Protein AF-A0A6B0UU36-F1 (afdb_monomer_lite)

Structure (mmCIF, N/CA/C/O backbone):
data_AF-A0A6B0UU36-F1
#
_entry.id   AF-A0A6B0UU36-F1
#
loop_
_atom_site.group_PDB
_atom_site.id
_atom_site.type_symbol
_atom_site.label_atom_id
_atom_site.label_alt_id
_atom_site.label_comp_id
_atom_site.label_asym_id
_atom_site.label_entity_id
_atom_site.label_seq_id
_atom_site.pdbx_PDB_ins_code
_atom_site.Cartn_x
_atom_site.Cartn_y
_atom_site.Cartn_z
_atom_site.occupancy
_atom_site.B_iso_or_equiv
_atom_site.auth_seq_id
_atom_site.auth_comp_id
_atom_site.auth_asym_id
_atom_site.auth_atom_id
_atom_site.pdbx_PDB_model_num
ATOM 1 N N . MET A 1 1 ? 16.077 -32.243 -37.697 1.00 62.66 1 MET A N 1
ATOM 2 C CA . MET A 1 1 ? 16.080 -32.052 -36.224 1.00 62.66 1 MET A CA 1
ATOM 3 C C . MET A 1 1 ? 17.159 -31.088 -35.714 1.00 62.66 1 MET A C 1
ATOM 5 O O . MET A 1 1 ? 16.887 -30.383 -34.754 1.00 62.66 1 MET A O 1
ATOM 9 N N . ILE A 1 2 ? 18.334 -30.974 -36.350 1.00 71.88 2 ILE A N 1
ATOM 10 C CA . ILE A 1 2 ? 19.442 -30.120 -35.861 1.00 71.88 2 ILE A CA 1
ATOM 11 C C . ILE A 1 2 ? 19.143 -28.608 -35.973 1.00 71.88 2 ILE A C 1
ATOM 13 O O . ILE A 1 2 ? 19.416 -27.858 -35.040 1.00 71.88 2 ILE A O 1
ATOM 17 N N . LEU A 1 3 ? 18.498 -28.163 -37.060 1.00 70.12 3 LEU A N 1
ATOM 18 C CA . LEU A 1 3 ? 18.118 -26.751 -37.257 1.00 70.12 3 LEU A CA 1
ATOM 19 C C . LEU A 1 3 ? 17.121 -26.238 -36.200 1.00 70.12 3 LEU A C 1
ATOM 21 O O . LEU A 1 3 ? 17.255 -25.116 -35.720 1.00 70.12 3 LEU A O 1
ATOM 25 N N . GLY A 1 4 ? 16.162 -27.075 -35.789 1.00 72.62 4 GLY A N 1
ATOM 26 C CA . GLY A 1 4 ? 15.197 -26.731 -34.739 1.00 72.62 4 GLY A CA 1
ATOM 27 C C . GLY A 1 4 ? 15.846 -26.621 -33.356 1.00 72.62 4 GLY A C 1
ATOM 28 O O . GLY A 1 4 ? 15.591 -25.661 -32.635 1.00 72.62 4 GLY A O 1
ATOM 29 N N . GLY A 1 5 ? 16.746 -27.550 -33.012 1.00 78.81 5 GLY A N 1
ATOM 30 C CA . GLY A 1 5 ? 17.481 -27.516 -31.741 1.00 78.81 5 GLY A CA 1
ATOM 31 C C . GLY A 1 5 ? 18.426 -26.315 -31.623 1.00 78.81 5 GLY A C 1
ATOM 32 O O . GLY A 1 5 ? 18.471 -25.666 -30.581 1.00 78.81 5 GLY A O 1
ATOM 33 N N . ALA A 1 6 ? 19.121 -25.959 -32.709 1.00 78.50 6 ALA A N 1
ATOM 34 C CA . ALA A 1 6 ? 19.980 -24.775 -32.747 1.00 78.50 6 ALA A CA 1
ATOM 35 C C . ALA A 1 6 ? 19.176 -23.472 -32.598 1.00 78.50 6 ALA A C 1
ATOM 37 O O . ALA A 1 6 ? 19.589 -22.581 -31.857 1.00 78.50 6 ALA A O 1
ATOM 38 N N . GLY A 1 7 ? 18.000 -23.383 -33.231 1.00 80.88 7 GLY A N 1
ATOM 39 C CA . GLY A 1 7 ? 17.082 -22.256 -33.062 1.00 80.88 7 GLY A CA 1
ATOM 40 C C . GLY A 1 7 ? 16.650 -22.068 -31.605 1.00 80.88 7 GLY A C 1
ATOM 41 O O . GLY A 1 7 ? 16.757 -20.965 -31.076 1.00 80.88 7 GLY A O 1
ATOM 42 N N . VAL A 1 8 ? 16.263 -23.146 -30.915 1.00 84.62 8 VAL A N 1
ATOM 43 C CA . VAL A 1 8 ? 15.856 -23.097 -29.495 1.00 84.62 8 VAL A CA 1
ATOM 44 C C . VAL A 1 8 ? 16.989 -22.623 -28.577 1.00 84.62 8 VAL A C 1
ATOM 46 O O . VAL A 1 8 ? 16.732 -21.925 -27.601 1.00 84.62 8 VAL A O 1
ATOM 49 N N . LEU A 1 9 ? 18.247 -22.939 -28.896 1.00 83.69 9 LEU A N 1
ATOM 50 C CA . LEU A 1 9 ? 19.408 -22.502 -28.109 1.00 83.69 9 LEU A CA 1
ATOM 51 C C . LEU A 1 9 ? 19.898 -21.087 -28.467 1.00 83.69 9 LEU A C 1
ATOM 53 O O . LEU A 1 9 ? 20.496 -20.407 -27.630 1.00 83.69 9 LEU A O 1
ATOM 57 N N . PHE A 1 10 ? 19.657 -20.628 -29.697 1.00 86.12 10 PHE A N 1
ATOM 58 C CA . PHE A 1 10 ? 20.159 -19.351 -30.210 1.00 86.12 10 PHE A CA 1
ATOM 59 C C . PHE A 1 10 ? 19.176 -18.188 -30.024 1.00 86.12 10 PHE A C 1
ATOM 61 O O . PHE A 1 10 ? 19.576 -17.101 -29.602 1.00 86.12 10 PHE A O 1
ATOM 68 N N . VAL A 1 11 ? 17.884 -18.421 -30.264 1.00 89.38 11 VAL A N 1
ATOM 69 C CA . VAL A 1 11 ? 16.811 -17.430 -30.093 1.00 89.38 11 VAL A CA 1
ATOM 70 C C . VAL A 1 11 ? 16.811 -16.764 -28.707 1.00 89.38 11 VAL A C 1
ATOM 72 O O . VAL A 1 11 ? 16.760 -15.533 -28.671 1.00 89.38 11 VAL A O 1
ATOM 75 N N . PRO A 1 12 ? 16.936 -17.476 -27.564 1.00 89.12 12 PRO A N 1
ATOM 76 C CA . PRO A 1 12 ? 16.961 -16.815 -26.258 1.00 89.12 12 PRO A CA 1
ATOM 77 C C . PRO A 1 12 ? 18.180 -15.898 -26.089 1.00 89.12 12 PRO A C 1
ATOM 79 O O . PRO A 1 12 ? 18.060 -14.822 -25.507 1.00 89.12 12 PRO A O 1
ATOM 82 N N . LYS A 1 13 ? 19.343 -16.266 -26.643 1.00 88.38 13 LYS A N 1
ATOM 83 C CA . LYS A 1 13 ? 20.554 -15.429 -26.580 1.00 88.38 13 LYS A CA 1
ATOM 84 C C . LYS A 1 13 ? 20.404 -14.151 -27.401 1.00 88.38 13 LYS A C 1
ATOM 86 O O . LYS A 1 13 ? 20.780 -13.076 -26.933 1.00 88.38 13 LYS A O 1
ATOM 91 N N . LEU A 1 14 ? 19.820 -14.254 -28.596 1.00 90.38 14 LEU A N 1
ATOM 92 C CA . LEU A 1 14 ? 19.496 -13.086 -29.413 1.00 90.38 14 LEU A CA 1
ATOM 93 C C . LEU A 1 14 ? 18.477 -12.177 -28.724 1.00 90.38 14 LEU A C 1
ATOM 95 O O . LEU A 1 14 ? 18.687 -10.967 -28.657 1.00 90.38 14 LEU A O 1
ATOM 99 N N . PHE A 1 15 ? 17.411 -12.754 -28.169 1.00 91.69 15 PHE A N 1
ATOM 100 C CA . PHE A 1 15 ? 16.376 -12.005 -27.465 1.00 91.69 15 PHE A CA 1
ATOM 101 C C . PHE A 1 15 ? 16.948 -11.222 -26.279 1.00 91.69 15 PHE A C 1
ATOM 103 O O . PHE A 1 15 ? 16.719 -10.019 -26.175 1.00 91.69 15 PHE A O 1
ATOM 110 N N . VAL A 1 16 ? 17.762 -11.862 -25.431 1.00 89.62 16 VAL A N 1
ATOM 111 C CA . VAL A 1 16 ? 18.413 -11.194 -24.293 1.00 89.62 16 VAL A CA 1
ATOM 112 C C . VAL A 1 16 ? 19.343 -10.073 -24.765 1.00 89.62 16 VAL A C 1
ATOM 114 O O . VAL A 1 16 ? 19.344 -8.999 -24.171 1.00 89.62 16 VAL A O 1
ATOM 117 N N . SER A 1 17 ? 20.089 -10.263 -25.858 1.00 89.88 17 SER A N 1
ATOM 118 C CA . SER A 1 17 ? 20.960 -9.213 -26.406 1.00 89.88 17 SER A CA 1
ATOM 119 C C . SER A 1 17 ? 20.177 -7.985 -26.887 1.00 89.88 17 SER A C 1
ATOM 121 O O . SER A 1 17 ? 20.577 -6.849 -26.631 1.00 89.88 17 SER A O 1
ATOM 123 N N . ILE A 1 18 ? 19.037 -8.200 -27.550 1.00 88.94 18 ILE A N 1
ATOM 124 C CA . ILE A 1 18 ? 18.145 -7.123 -27.997 1.00 88.94 18 ILE A CA 1
ATOM 125 C C . ILE A 1 18 ? 17.506 -6.428 -26.789 1.00 88.94 18 ILE A C 1
ATOM 127 O O . ILE A 1 18 ? 17.475 -5.198 -26.730 1.00 88.94 18 ILE A O 1
ATOM 131 N N . LEU A 1 19 ? 17.054 -7.203 -25.801 1.00 87.69 19 LEU A N 1
ATOM 132 C CA . LEU A 1 19 ? 16.437 -6.687 -24.585 1.00 87.69 19 LEU A CA 1
ATOM 133 C C . LEU A 1 19 ? 17.415 -5.807 -23.800 1.00 87.69 19 LEU A C 1
ATOM 135 O O . LEU A 1 19 ? 17.082 -4.675 -23.471 1.00 87.69 19 LEU A O 1
ATOM 139 N N . MET A 1 20 ? 18.651 -6.264 -23.589 1.00 86.44 20 MET A N 1
ATOM 140 C CA . MET A 1 20 ? 19.681 -5.510 -22.862 1.00 86.44 20 MET A CA 1
ATOM 141 C C . MET A 1 20 ? 20.068 -4.188 -23.542 1.00 86.44 20 MET A C 1
ATOM 143 O O . MET A 1 2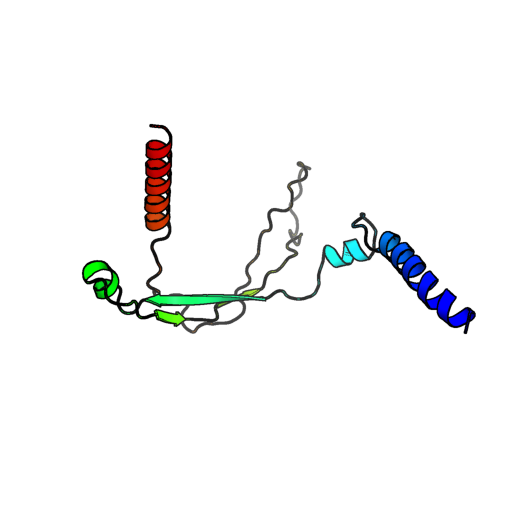0 ? 20.576 -3.293 -22.874 1.00 86.44 20 MET A O 1
ATOM 147 N N . LYS A 1 21 ? 19.803 -4.028 -24.846 1.00 84.38 21 LYS A N 1
ATOM 148 C CA . LYS A 1 21 ? 20.003 -2.762 -25.572 1.00 84.38 21 LYS A CA 1
ATOM 149 C C . LYS A 1 21 ? 18.817 -1.802 -25.464 1.00 84.38 21 LYS A C 1
ATOM 151 O O . LYS A 1 21 ? 19.009 -0.597 -25.589 1.00 84.38 21 LYS A O 1
ATOM 156 N N . LYS A 1 22 ? 17.598 -2.318 -25.280 1.00 81.44 22 LYS A N 1
ATOM 157 C CA . LYS A 1 22 ? 16.348 -1.533 -25.286 1.00 81.44 22 LYS A CA 1
ATOM 158 C C . LYS A 1 22 ? 15.794 -1.240 -23.889 1.00 81.44 22 LYS A C 1
ATOM 160 O O . LYS A 1 22 ? 15.107 -0.243 -23.720 1.00 81.44 22 LYS A O 1
ATOM 165 N N . LEU A 1 23 ? 16.105 -2.079 -22.902 1.00 82.44 23 LEU A N 1
ATOM 166 C CA . LEU A 1 23 ? 15.674 -1.935 -21.512 1.00 82.44 23 LEU A CA 1
ATOM 167 C C . LEU A 1 23 ? 16.387 -0.840 -20.682 1.00 82.44 23 LEU A C 1
ATOM 169 O O . LEU A 1 23 ? 15.763 -0.366 -19.730 1.00 82.44 23 LEU A O 1
ATOM 173 N N . PRO A 1 24 ? 17.662 -0.452 -20.926 1.00 83.81 24 PRO A N 1
ATOM 174 C CA . PRO A 1 24 ? 18.344 0.447 -20.006 1.00 83.81 24 PRO A CA 1
ATOM 175 C C . PRO A 1 24 ? 17.692 1.832 -20.039 1.00 83.81 24 PRO A C 1
ATOM 177 O O . PRO A 1 24 ? 17.490 2.421 -21.100 1.00 83.81 24 PRO A O 1
ATOM 180 N N . LEU A 1 25 ? 17.369 2.346 -18.850 1.00 79.44 25 LEU A N 1
ATOM 181 C CA . LEU A 1 25 ? 16.723 3.642 -18.633 1.00 79.44 25 LEU A CA 1
ATOM 182 C C . LEU A 1 25 ? 17.734 4.778 -18.837 1.00 79.44 25 LEU A C 1
ATOM 184 O O . LEU A 1 25 ? 18.190 5.408 -17.885 1.00 79.44 25 LEU A O 1
ATOM 188 N N . VAL A 1 26 ? 18.120 4.995 -20.091 1.00 83.06 26 VAL A N 1
ATOM 189 C CA . VAL A 1 26 ? 19.023 6.072 -20.511 1.00 83.06 26 VAL A CA 1
ATOM 190 C C . VAL A 1 26 ? 18.200 7.191 -21.144 1.00 83.06 26 VAL A C 1
ATOM 192 O O . VAL A 1 26 ? 17.267 6.922 -21.910 1.00 83.06 26 VAL A O 1
ATOM 195 N N . ASN A 1 27 ? 18.552 8.444 -20.842 1.00 75.25 27 ASN A N 1
ATOM 196 C CA . ASN A 1 27 ? 17.940 9.624 -21.454 1.00 75.25 27 ASN A CA 1
ATOM 197 C C . ASN A 1 27 ? 18.008 9.527 -22.991 1.00 75.25 27 ASN A C 1
ATOM 199 O O . ASN A 1 27 ? 19.077 9.285 -23.547 1.00 75.25 27 ASN A O 1
ATOM 203 N N . GLY A 1 28 ? 16.869 9.710 -23.666 1.00 77.25 28 GLY A N 1
ATOM 204 C CA . GLY A 1 28 ? 16.744 9.594 -25.126 1.00 77.25 28 GLY A CA 1
ATOM 205 C C . GLY A 1 28 ? 16.359 8.201 -25.642 1.00 77.25 28 GLY A C 1
ATOM 206 O O . GLY A 1 28 ? 16.113 8.048 -26.836 1.00 77.25 28 GLY A O 1
ATOM 207 N N . SER A 1 29 ? 16.268 7.184 -24.776 1.00 81.88 29 SER A N 1
ATOM 208 C CA . SER A 1 29 ? 15.664 5.900 -25.152 1.00 81.88 29 SER A CA 1
ATOM 209 C C . SER A 1 29 ? 14.132 5.974 -25.119 1.00 81.88 29 SER A C 1
ATOM 211 O O . SER A 1 29 ? 13.539 6.583 -24.231 1.00 81.88 29 SER A O 1
ATOM 213 N N . GLU A 1 30 ? 13.476 5.304 -26.066 1.00 79.75 30 GLU A N 1
ATOM 214 C CA . GLU A 1 30 ? 12.008 5.244 -26.169 1.00 79.75 30 GLU A CA 1
ATOM 215 C C . GLU A 1 30 ? 11.351 4.674 -24.898 1.00 79.75 30 GLU A C 1
ATOM 217 O O . GLU A 1 30 ? 10.338 5.180 -24.418 1.00 79.75 30 GLU A O 1
ATOM 222 N N . VAL A 1 31 ? 11.980 3.662 -24.292 1.00 82.50 31 VAL A N 1
ATOM 223 C CA . VAL A 1 31 ? 11.512 3.053 -23.037 1.00 82.50 31 VAL A CA 1
ATOM 224 C C . VAL A 1 31 ? 11.598 4.042 -21.871 1.00 82.50 31 VAL A C 1
ATOM 226 O O . VAL A 1 31 ? 10.735 4.026 -20.996 1.00 82.50 31 VAL A O 1
ATOM 229 N N . PHE A 1 32 ? 12.591 4.935 -21.861 1.00 83.50 32 PHE A N 1
ATOM 230 C CA . PHE A 1 32 ? 12.707 5.979 -20.846 1.00 83.50 32 PHE A CA 1
ATOM 231 C C . PHE A 1 32 ? 11.640 7.073 -20.997 1.00 83.50 32 PHE A C 1
ATOM 233 O O . PHE A 1 32 ? 11.097 7.522 -19.989 1.00 83.50 32 PHE A O 1
ATOM 240 N N . GLU A 1 33 ? 11.301 7.484 -22.226 1.00 81.12 33 GLU A N 1
ATOM 241 C CA . GLU A 1 33 ? 10.180 8.407 -22.491 1.00 81.12 33 GLU A CA 1
ATOM 242 C C . GLU A 1 33 ? 8.853 7.818 -21.990 1.00 81.12 33 GLU A C 1
ATOM 244 O O . GLU A 1 33 ? 8.131 8.462 -21.228 1.00 81.12 33 GLU A O 1
ATOM 249 N N . LEU A 1 34 ? 8.583 6.553 -22.334 1.00 81.25 34 LEU A N 1
ATOM 250 C CA . LEU A 1 34 ? 7.373 5.844 -21.917 1.00 81.25 34 LEU A CA 1
ATOM 251 C C . LEU A 1 34 ? 7.304 5.639 -20.396 1.00 81.25 34 LEU A C 1
ATOM 253 O O . LEU A 1 34 ? 6.239 5.767 -19.795 1.00 81.25 34 LEU A O 1
ATOM 257 N N . TRP A 1 35 ? 8.430 5.305 -19.760 1.00 81.50 35 TRP A N 1
ATOM 258 C CA . TRP A 1 35 ? 8.496 5.138 -18.307 1.00 81.50 35 TRP A CA 1
ATOM 259 C C . TRP A 1 35 ? 8.304 6.466 -17.567 1.00 81.50 35 TRP A C 1
ATOM 261 O O . TRP A 1 35 ? 7.689 6.493 -16.496 1.00 81.50 35 TRP A O 1
ATOM 271 N N . ARG A 1 36 ? 8.814 7.563 -18.137 1.00 78.31 36 ARG A N 1
ATOM 272 C CA . ARG A 1 36 ? 8.682 8.907 -17.575 1.00 78.31 36 ARG A CA 1
ATOM 273 C C . ARG A 1 36 ? 7.240 9.405 -17.618 1.00 78.31 36 ARG A C 1
ATOM 275 O O . ARG A 1 36 ? 6.771 9.885 -16.588 1.00 78.31 36 ARG A O 1
ATOM 282 N N . ASP A 1 37 ? 6.551 9.295 -18.755 1.00 76.94 37 ASP A N 1
ATOM 283 C CA . ASP A 1 37 ? 5.171 9.780 -18.908 1.00 76.94 37 ASP A CA 1
ATOM 284 C C . ASP A 1 37 ? 4.212 8.659 -19.323 1.00 76.94 37 ASP A C 1
ATOM 286 O O . ASP A 1 37 ? 3.837 8.481 -20.484 1.00 76.94 37 ASP A O 1
ATOM 290 N N . ILE A 1 38 ? 3.809 7.867 -18.330 1.00 77.38 38 ILE A N 1
ATOM 291 C CA . ILE A 1 38 ? 2.810 6.818 -18.518 1.00 77.38 38 ILE A CA 1
ATOM 292 C C . ILE A 1 38 ? 1.438 7.488 -18.681 1.00 77.38 38 ILE A C 1
ATOM 294 O O . ILE A 1 38 ? 0.839 7.932 -17.701 1.00 77.38 38 ILE A O 1
ATOM 298 N N . SER A 1 39 ? 0.905 7.489 -19.906 1.00 70.25 39 SER A N 1
ATOM 299 C CA . SER A 1 39 ? -0.415 8.048 -20.254 1.00 70.25 39 SER A CA 1
ATOM 300 C C . SER A 1 39 ? -1.606 7.310 -19.622 1.00 70.25 39 SER A C 1
ATOM 302 O O . SER A 1 39 ? -2.746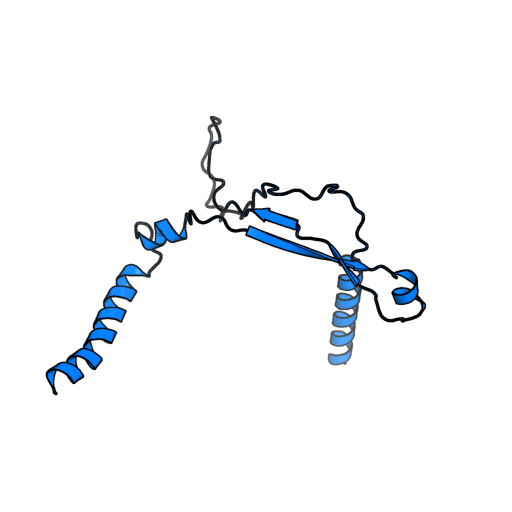 7.780 -19.683 1.00 70.25 39 SER A O 1
ATOM 304 N N . LEU A 1 40 ? -1.362 6.160 -18.986 1.00 76.38 40 LEU A N 1
ATOM 305 C CA . LEU A 1 40 ? -2.389 5.380 -18.304 1.00 76.38 40 LEU A CA 1
ATOM 306 C C . LEU A 1 40 ? -2.771 6.026 -16.959 1.00 76.38 40 LEU A C 1
ATOM 308 O O . LEU A 1 40 ? -1.910 6.227 -16.096 1.00 76.38 40 LEU A O 1
ATOM 312 N N . PRO A 1 41 ? -4.066 6.310 -16.724 1.00 74.75 41 PRO A N 1
ATOM 313 C CA . PRO A 1 41 ? -4.518 6.871 -15.460 1.00 74.75 41 PRO A CA 1
ATOM 314 C C . PRO A 1 41 ? -4.388 5.842 -14.330 1.00 74.75 41 PRO A C 1
ATOM 316 O O . PRO A 1 41 ? -5.008 4.781 -14.359 1.00 74.75 41 PRO A O 1
ATOM 319 N N . ALA A 1 42 ? -3.613 6.177 -13.299 1.00 79.50 42 ALA A N 1
ATOM 320 C CA . ALA A 1 42 ? -3.510 5.366 -12.092 1.00 79.50 42 ALA A CA 1
ATOM 321 C C . ALA A 1 42 ? -4.600 5.762 -11.083 1.00 79.50 42 ALA A C 1
ATOM 323 O O . ALA A 1 42 ? -4.659 6.914 -10.643 1.00 79.50 42 ALA A O 1
ATOM 324 N N . PHE A 1 43 ? -5.443 4.802 -10.694 1.00 82.81 43 PHE A N 1
ATOM 325 C CA . PHE A 1 43 ? -6.479 4.983 -9.675 1.00 82.81 43 PHE A CA 1
ATOM 326 C C . PHE A 1 43 ? -6.086 4.282 -8.375 1.00 82.81 43 PHE A C 1
ATOM 328 O O . PHE A 1 43 ? -5.748 3.101 -8.375 1.00 82.81 43 PHE A O 1
ATOM 335 N N . GLN A 1 44 ? -6.183 4.998 -7.261 1.00 81.50 44 GLN A N 1
ATOM 336 C CA . GLN A 1 44 ? -5.996 4.470 -5.917 1.00 81.50 44 GLN A CA 1
ATOM 337 C C . GLN A 1 44 ? -7.339 4.487 -5.193 1.00 81.50 44 GLN A C 1
ATOM 339 O O . GLN A 1 44 ? -7.950 5.541 -5.048 1.00 81.50 44 GLN A O 1
ATOM 344 N N . ARG A 1 45 ? -7.805 3.323 -4.735 1.00 83.25 45 ARG A N 1
ATOM 345 C CA . ARG A 1 45 ? -9.034 3.198 -3.943 1.00 83.25 45 ARG A CA 1
ATOM 346 C C . ARG A 1 45 ? -8.663 2.934 -2.494 1.00 83.25 45 ARG A C 1
ATOM 348 O O . ARG A 1 45 ? -7.895 2.017 -2.219 1.00 83.25 45 ARG A O 1
ATOM 355 N N . VAL A 1 46 ? -9.195 3.742 -1.589 1.00 84.25 46 VAL A N 1
ATOM 356 C CA . VAL A 1 46 ? -9.008 3.589 -0.146 1.00 84.25 46 VAL A CA 1
ATOM 357 C C . VAL A 1 46 ? -10.347 3.217 0.476 1.00 84.25 46 VAL A C 1
ATOM 359 O O . VAL A 1 46 ? -11.366 3.844 0.185 1.00 84.25 46 VAL A O 1
ATOM 362 N N . TYR A 1 47 ? -10.325 2.200 1.330 1.00 85.69 47 TYR A N 1
ATOM 363 C CA . TYR A 1 47 ? -11.460 1.754 2.129 1.00 85.69 47 TYR A CA 1
ATOM 364 C C . TYR A 1 47 ? -11.119 1.980 3.596 1.00 85.69 47 TYR A C 1
ATOM 366 O O . TYR A 1 47 ? -10.005 1.674 4.028 1.00 85.69 47 TYR A O 1
ATOM 374 N N . PHE A 1 48 ? -12.061 2.532 4.351 1.00 84.38 48 PHE A N 1
ATOM 375 C CA . PHE A 1 48 ? -11.921 2.704 5.790 1.00 84.38 48 PHE A CA 1
ATOM 376 C C . PHE A 1 48 ? -12.815 1.708 6.513 1.00 84.38 48 PHE A C 1
ATOM 378 O O . PHE A 1 48 ? -13.911 1.400 6.058 1.00 84.38 48 PHE A O 1
ATOM 385 N N . PHE A 1 49 ? -12.355 1.229 7.663 1.00 88.12 49 PHE A N 1
ATOM 386 C CA . PHE A 1 49 ? -13.166 0.415 8.558 1.00 88.12 49 PHE A CA 1
ATOM 387 C C . PHE A 1 49 ? -13.626 1.284 9.722 1.00 88.12 49 PHE A C 1
ATOM 389 O O . PHE A 1 49 ? -12.818 1.687 10.558 1.00 88.12 49 PHE A O 1
ATOM 396 N N . ASN A 1 50 ? -14.918 1.587 9.757 1.00 87.00 50 ASN A N 1
ATOM 397 C CA . ASN A 1 50 ? -15.551 2.286 10.861 1.00 87.00 50 ASN A CA 1
ATOM 398 C C . ASN A 1 50 ? -15.787 1.315 12.025 1.00 87.00 50 ASN A C 1
ATOM 400 O O . ASN A 1 50 ? -16.336 0.231 11.826 1.00 87.00 50 ASN A O 1
ATOM 404 N N . LEU A 1 51 ? -15.388 1.698 13.236 1.00 88.00 51 LEU A N 1
ATOM 405 C CA . LEU A 1 51 ? -15.595 0.902 14.444 1.00 88.00 51 LEU A CA 1
ATOM 406 C C . LEU A 1 51 ? -16.932 1.281 15.090 1.00 88.00 51 LEU A C 1
ATOM 408 O O . LEU A 1 51 ? -17.065 2.376 15.627 1.00 88.00 51 LEU A O 1
ATOM 412 N N . THR A 1 52 ? -17.917 0.379 15.075 1.00 88.88 52 THR A N 1
ATOM 413 C CA . THR A 1 52 ? -19.271 0.690 15.571 1.00 88.88 52 THR A CA 1
ATOM 414 C C . THR A 1 52 ? -19.417 0.548 17.088 1.00 88.88 52 THR A C 1
ATOM 416 O O . THR A 1 52 ? -20.383 1.052 17.651 1.00 88.88 52 THR A O 1
ATOM 419 N N . ASN A 1 53 ? -18.491 -0.140 17.768 1.00 90.81 53 ASN A N 1
ATOM 420 C CA . ASN A 1 53 ? -18.521 -0.359 19.221 1.00 90.81 53 ASN A CA 1
ATOM 421 C C . ASN A 1 53 ? -17.211 0.066 19.927 1.00 90.81 53 ASN A C 1
ATOM 423 O O . ASN A 1 53 ? -16.557 -0.757 20.573 1.00 90.81 53 ASN A O 1
ATOM 427 N N . PRO A 1 54 ? -16.803 1.348 19.846 1.00 86.81 54 PRO A N 1
ATOM 428 C CA . PRO A 1 54 ? -15.530 1.799 20.410 1.00 86.81 54 PRO A CA 1
ATOM 429 C C . PRO A 1 54 ? -15.461 1.660 21.938 1.00 86.81 54 PRO A C 1
ATOM 431 O O . PRO A 1 54 ? -14.411 1.302 22.464 1.00 86.81 54 PRO A O 1
ATOM 434 N N . TYR A 1 55 ? -16.562 1.905 22.656 1.00 88.31 55 TYR A N 1
ATOM 435 C CA . TYR A 1 55 ? -16.595 1.831 24.121 1.00 88.31 55 TYR A CA 1
ATOM 436 C C . TYR A 1 55 ? -16.448 0.391 24.631 1.00 88.31 55 TYR A C 1
ATOM 438 O O . TYR A 1 55 ? -15.554 0.106 25.424 1.00 88.31 55 TYR A O 1
ATOM 446 N N . GLU A 1 56 ? -17.256 -0.529 24.099 1.00 89.56 56 GLU A N 1
ATOM 447 C CA . GLU A 1 56 ? -17.208 -1.959 24.433 1.00 89.56 56 GLU A CA 1
ATOM 448 C C . GLU A 1 56 ? -15.843 -2.586 24.120 1.00 89.56 56 GLU A C 1
ATOM 450 O O . GLU A 1 56 ? -15.332 -3.408 24.878 1.00 89.56 56 GLU A O 1
ATOM 455 N N . PHE A 1 57 ? -15.234 -2.198 22.996 1.00 87.12 57 PHE A N 1
ATOM 456 C CA . PHE A 1 57 ? -13.918 -2.697 22.616 1.00 87.12 57 PHE A CA 1
ATOM 457 C C . PHE A 1 57 ? -12.824 -2.199 23.573 1.00 87.12 57 PHE A C 1
ATOM 459 O O . PHE A 1 57 ? -11.985 -2.983 24.011 1.00 87.12 57 PHE A O 1
ATOM 466 N N . LEU A 1 58 ? -12.834 -0.905 23.914 1.00 85.31 58 LEU A N 1
ATOM 467 C CA . LEU A 1 58 ? -11.777 -0.289 24.719 1.00 85.31 58 LEU A CA 1
ATOM 468 C C . LEU A 1 58 ? -11.904 -0.570 26.220 1.00 85.31 58 LEU A C 1
ATOM 470 O O . LEU A 1 58 ? -10.878 -0.677 26.886 1.00 85.31 58 LEU A O 1
ATOM 474 N N . GLN A 1 59 ? -13.126 -0.644 26.755 1.00 87.69 59 GLN A N 1
ATOM 475 C CA . GLN A 1 59 ? -13.352 -0.812 28.195 1.00 87.69 59 GLN A CA 1
ATOM 476 C C . GLN A 1 59 ? -13.640 -2.259 28.591 1.00 87.69 59 GLN A C 1
ATOM 478 O O . GLN A 1 59 ? -13.139 -2.720 29.611 1.00 87.69 59 GLN A O 1
ATOM 483 N N . GLU A 1 60 ? -14.418 -2.985 27.788 1.00 87.56 60 GLU A N 1
ATOM 484 C CA . GLU A 1 60 ? -14.905 -4.324 28.149 1.00 87.56 60 GLU A CA 1
ATOM 485 C C . GLU A 1 60 ? -14.112 -5.450 27.467 1.00 87.56 60 GLU A C 1
ATOM 487 O O . GLU A 1 60 ? -14.352 -6.625 27.732 1.00 87.56 60 GLU A O 1
ATOM 492 N N . GLY A 1 61 ? -13.181 -5.116 26.564 1.00 88.06 61 GLY A N 1
ATOM 493 C CA . GLY A 1 61 ? -12.385 -6.100 25.824 1.00 88.06 61 GLY A CA 1
ATOM 494 C C . GLY A 1 61 ? -13.204 -6.959 24.852 1.00 88.06 61 GLY A C 1
ATOM 495 O O . GLY A 1 61 ? -12.752 -8.028 24.436 1.00 88.06 61 GLY A O 1
ATOM 496 N N . LYS A 1 62 ? -14.416 -6.522 24.485 1.00 90.69 62 LYS A N 1
ATOM 497 C CA . LYS A 1 62 ? -15.287 -7.230 23.535 1.00 90.69 62 LYS A CA 1
ATOM 498 C C . LYS A 1 62 ? -14.719 -7.178 22.116 1.00 90.69 62 LYS A C 1
ATOM 500 O O . LYS A 1 62 ? -13.975 -6.272 21.757 1.00 90.69 62 LYS A O 1
ATOM 505 N N . LYS A 1 63 ? -15.107 -8.136 21.266 1.00 90.19 63 LYS A N 1
ATOM 506 C CA . LYS A 1 63 ? -14.662 -8.191 19.862 1.00 90.19 63 LYS A CA 1
ATOM 507 C C . LYS A 1 63 ? -15.076 -6.910 19.101 1.00 90.19 63 LYS A C 1
ATOM 509 O O . LYS A 1 63 ? -16.247 -6.522 19.181 1.00 90.19 63 LYS A O 1
ATOM 514 N N . PRO A 1 64 ? -14.165 -6.272 18.339 1.00 89.88 64 PRO A N 1
ATOM 515 C CA . PRO A 1 64 ? -14.494 -5.074 17.572 1.00 89.88 64 PRO A CA 1
ATOM 516 C C . PRO A 1 64 ? -15.430 -5.408 16.403 1.00 89.88 64 PRO A C 1
ATOM 518 O O . PRO A 1 64 ? -15.219 -6.385 15.680 1.00 89.88 64 PRO A O 1
ATOM 521 N N . LYS A 1 65 ? -16.454 -4.576 16.209 1.00 90.44 65 LYS A N 1
ATOM 522 C CA . LYS A 1 65 ? -17.392 -4.618 15.082 1.00 90.44 65 LYS A CA 1
ATOM 523 C C . LYS A 1 65 ? -16.986 -3.550 14.068 1.00 90.44 65 LYS A C 1
ATOM 525 O O . LYS A 1 65 ? -17.033 -2.356 14.363 1.00 90.44 65 LYS A O 1
ATOM 530 N N . LEU A 1 66 ? -16.549 -3.996 12.893 1.00 90.56 66 LEU A N 1
ATOM 531 C CA . LEU A 1 66 ? -16.039 -3.138 11.826 1.00 90.56 66 LEU A CA 1
ATOM 532 C C . LEU A 1 66 ? -17.041 -3.072 10.671 1.00 90.56 66 LEU A C 1
ATOM 534 O O . LEU A 1 66 ? -17.542 -4.105 10.233 1.00 90.56 66 LEU A O 1
ATOM 538 N N . GLN A 1 67 ? -17.293 -1.868 10.167 1.00 89.75 67 GLN A N 1
ATOM 539 C CA . GLN A 1 67 ? -18.101 -1.611 8.978 1.00 89.75 67 GLN A CA 1
ATOM 540 C C . GLN A 1 67 ? -17.230 -0.966 7.898 1.00 89.75 67 GLN A C 1
ATOM 542 O O . GLN A 1 67 ? -16.574 0.042 8.150 1.00 89.75 67 GLN A O 1
ATOM 547 N N . GLU A 1 68 ? -17.215 -1.536 6.697 1.00 88.44 68 GLU A N 1
ATOM 548 C CA . GLU A 1 68 ? -16.471 -0.976 5.567 1.00 88.44 68 GLU A CA 1
ATOM 549 C C . GLU A 1 68 ? -17.166 0.280 5.013 1.00 88.44 68 GLU A C 1
ATOM 551 O O . GLU A 1 68 ? -18.372 0.284 4.768 1.00 88.44 68 GLU A O 1
ATOM 556 N N . VAL A 1 69 ? -16.393 1.349 4.817 1.00 85.25 69 VAL A N 1
ATOM 557 C CA . VAL A 1 69 ? -16.824 2.634 4.257 1.00 85.25 69 VAL A CA 1
ATOM 558 C C . VAL A 1 69 ? -15.908 2.984 3.083 1.00 85.25 69 VAL A C 1
ATOM 560 O O . VAL A 1 69 ? -14.697 3.158 3.248 1.00 85.25 69 VAL A O 1
ATOM 563 N N . GLY A 1 70 ? -16.474 3.093 1.881 1.00 79.75 70 GLY A N 1
ATOM 564 C CA . GLY A 1 70 ? -15.724 3.377 0.657 1.00 79.75 70 GLY A CA 1
ATOM 565 C C . GLY A 1 70 ? -16.478 2.964 -0.613 1.00 79.75 70 GLY A C 1
ATOM 566 O O . GLY A 1 70 ? -17.644 2.575 -0.524 1.00 79.75 70 GLY A O 1
ATOM 567 N N . PRO A 1 71 ? -15.839 3.046 -1.797 1.00 81.00 71 PRO A N 1
ATOM 568 C CA . PRO A 1 71 ? -14.431 3.391 -2.035 1.00 81.00 71 PRO A CA 1
ATOM 569 C C . PRO A 1 71 ? -14.158 4.899 -2.168 1.00 81.00 71 PRO A C 1
ATOM 571 O O . PRO A 1 71 ? -14.760 5.584 -2.995 1.00 81.00 71 PRO A O 1
ATOM 574 N N . TYR A 1 72 ? -13.142 5.401 -1.461 1.00 79.81 72 TYR A N 1
ATOM 575 C CA . TYR A 1 72 ? -12.566 6.724 -1.723 1.00 79.81 72 TYR A CA 1
ATOM 576 C C . TYR A 1 72 ? -11.550 6.604 -2.857 1.00 79.81 72 TYR A C 1
ATOM 578 O O . TYR A 1 72 ? -10.458 6.062 -2.672 1.00 79.81 72 TYR A O 1
ATOM 586 N N . THR A 1 73 ? -11.931 7.054 -4.053 1.00 76.69 73 THR A N 1
ATOM 587 C CA . THR A 1 73 ? -11.103 6.918 -5.257 1.00 76.69 73 THR A CA 1
ATOM 588 C C . THR A 1 73 ? -10.302 8.193 -5.511 1.00 76.69 73 THR A C 1
ATOM 590 O O . THR A 1 73 ? -10.852 9.283 -5.636 1.00 76.69 73 THR A O 1
ATOM 593 N N . PHE A 1 74 ? -8.986 8.050 -5.616 1.00 75.38 74 PHE A N 1
ATOM 594 C CA . PHE A 1 74 ? -8.042 9.108 -5.948 1.00 75.38 74 PHE A CA 1
ATOM 595 C C . PHE A 1 74 ? -7.402 8.802 -7.297 1.00 75.38 74 PHE A C 1
ATOM 597 O O . PHE A 1 74 ? -6.947 7.682 -7.537 1.00 75.38 74 PHE A O 1
ATOM 604 N N . ARG A 1 75 ? -7.333 9.796 -8.181 1.00 73.69 75 ARG A N 1
ATOM 605 C CA . ARG A 1 75 ? -6.556 9.694 -9.418 1.00 73.69 75 ARG A CA 1
ATOM 606 C C . ARG A 1 75 ? -5.158 10.249 -9.159 1.00 73.69 75 ARG A C 1
ATOM 608 O O . ARG A 1 75 ? -5.023 11.402 -8.758 1.00 73.69 75 ARG A O 1
ATOM 615 N N . SER A 1 76 ? -4.126 9.437 -9.375 1.00 67.75 76 SER A N 1
ATOM 616 C CA . SER A 1 76 ? -2.741 9.906 -9.333 1.00 67.75 76 SER A CA 1
ATOM 617 C C . SER A 1 76 ? -2.396 10.513 -10.688 1.00 67.75 76 SER A C 1
ATOM 619 O O . SER A 1 76 ? -2.381 9.821 -11.707 1.00 67.75 76 SER A O 1
ATOM 621 N N . VAL A 1 77 ? -2.144 11.819 -10.697 1.00 66.75 77 VAL A N 1
ATOM 622 C CA . VAL A 1 77 ? -1.583 12.525 -11.847 1.00 66.75 77 VAL A CA 1
ATOM 623 C C . VAL A 1 77 ? -0.070 12.551 -11.648 1.00 66.75 77 VAL A C 1
ATOM 625 O O . VAL A 1 77 ? 0.422 13.166 -10.706 1.00 66.75 77 VAL A O 1
ATOM 628 N N . LYS A 1 78 ? 0.672 11.816 -12.485 1.00 62.41 78 LYS A N 1
ATOM 629 C CA . LYS A 1 78 ? 2.136 11.689 -12.360 1.00 62.41 78 LYS A CA 1
ATOM 630 C C . LYS A 1 78 ? 2.911 12.841 -13.002 1.00 62.41 78 LYS A C 1
ATOM 632 O O . LYS A 1 78 ? 4.114 12.930 -12.787 1.00 62.41 78 LYS A O 1
ATOM 637 N N . ASN A 1 79 ? 2.232 13.735 -13.718 1.00 51.19 79 ASN A N 1
ATOM 638 C CA . ASN A 1 79 ? 2.860 14.851 -14.405 1.00 51.19 79 ASN A CA 1
ATOM 639 C C . ASN A 1 79 ? 2.156 16.167 -14.040 1.00 51.19 79 ASN A C 1
ATOM 641 O O . ASN A 1 79 ? 1.154 16.557 -14.635 1.00 51.19 79 ASN A O 1
ATOM 645 N N . CYS A 1 80 ? 2.674 16.842 -13.016 1.00 46.75 80 CYS A N 1
ATOM 646 C CA . CYS A 1 80 ? 2.454 18.270 -12.825 1.00 46.75 80 CYS A CA 1
ATOM 647 C C . CYS A 1 80 ? 3.748 18.993 -13.183 1.00 46.75 80 CYS A C 1
ATOM 649 O O . CYS A 1 80 ? 4.405 19.540 -12.303 1.00 46.75 80 CYS A O 1
ATOM 651 N N . GLU A 1 81 ? 4.125 19.010 -14.462 1.00 43.88 81 GLU A N 1
ATOM 652 C CA . GLU A 1 81 ? 5.119 19.973 -14.920 1.00 43.88 81 GLU A CA 1
ATOM 653 C C . GLU A 1 81 ? 4.528 20.941 -15.958 1.00 43.88 81 GLU A C 1
ATOM 655 O O . GLU A 1 81 ? 4.282 20.618 -17.114 1.00 43.88 81 GLU A O 1
ATOM 660 N N . LYS A 1 82 ? 4.306 22.162 -15.450 1.00 40.72 82 LYS A N 1
ATOM 661 C CA . LYS A 1 82 ? 4.311 23.471 -16.120 1.00 40.72 82 LYS A CA 1
ATOM 662 C C . LYS A 1 82 ? 3.218 23.775 -17.159 1.00 40.72 82 LYS A C 1
ATOM 664 O O . LYS A 1 82 ? 3.480 23.964 -18.338 1.00 40.72 82 LYS A O 1
ATOM 669 N N . LYS A 1 83 ? 2.037 24.141 -16.653 1.00 34.75 83 LYS A N 1
ATOM 670 C CA . LYS A 1 83 ? 1.426 25.425 -17.054 1.00 34.75 83 LYS A CA 1
ATOM 671 C C . LYS A 1 83 ? 1.557 26.425 -15.903 1.00 34.75 83 LYS A C 1
ATOM 673 O O . LYS A 1 83 ? 0.572 26.843 -15.311 1.00 34.75 83 LYS A O 1
ATOM 678 N N . LEU A 1 84 ? 2.792 26.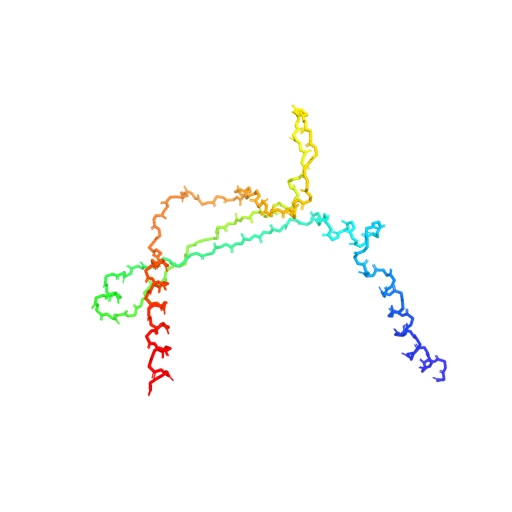791 -15.557 1.00 45.59 84 LEU A N 1
ATOM 679 C CA . LEU A 1 84 ? 3.017 28.104 -14.954 1.00 45.59 84 LEU A CA 1
ATOM 680 C C . LEU A 1 84 ? 3.030 29.079 -16.122 1.00 45.59 84 LEU A C 1
ATOM 682 O O . LEU A 1 84 ? 4.036 29.238 -16.811 1.00 45.59 84 LEU A O 1
ATOM 686 N N . GLN A 1 85 ? 1.866 29.649 -16.406 1.00 41.44 85 GLN A N 1
ATOM 687 C CA . GLN A 1 85 ? 1.746 30.741 -17.350 1.00 41.44 85 GLN A CA 1
ATOM 688 C C . GLN A 1 85 ? 2.429 31.960 -16.709 1.00 41.44 85 GLN A C 1
ATOM 690 O O . GLN A 1 85 ? 1.841 32.654 -15.894 1.00 41.44 85 GLN A O 1
ATOM 695 N N . GLY A 1 86 ? 3.715 32.123 -17.031 1.00 38.84 86 GLY A N 1
ATOM 696 C CA . GLY A 1 86 ? 4.496 33.352 -16.907 1.00 38.84 86 GLY A CA 1
ATOM 697 C C . GLY A 1 86 ? 4.796 33.862 -15.499 1.00 38.84 86 GLY A C 1
ATOM 698 O O . GLY A 1 86 ? 4.144 34.791 -15.058 1.00 38.84 86 GLY A O 1
ATOM 699 N N . VAL A 1 87 ? 5.876 33.388 -14.871 1.00 40.09 87 VAL A N 1
ATOM 700 C CA . VAL A 1 87 ? 6.726 34.244 -14.019 1.00 40.09 87 VAL A CA 1
ATOM 701 C C . VAL A 1 87 ? 8.163 33.728 -14.121 1.00 40.09 87 VAL A C 1
ATOM 703 O O . VAL A 1 87 ? 8.451 32.593 -13.747 1.00 40.09 87 VAL A O 1
ATOM 706 N N . GLY A 1 88 ? 9.056 34.539 -14.689 1.00 43.81 88 GLY A N 1
ATOM 707 C CA . GLY A 1 88 ? 10.480 34.229 -14.787 1.00 43.81 88 GLY A CA 1
ATOM 708 C C . GLY A 1 88 ? 11.227 34.522 -13.486 1.00 43.81 88 GLY A C 1
ATOM 709 O O . GLY A 1 88 ? 10.983 35.561 -12.878 1.00 43.81 88 GLY A O 1
ATOM 710 N N . ARG A 1 89 ? 12.152 33.629 -13.105 1.00 37.09 89 ARG A N 1
ATOM 711 C CA . ARG A 1 89 ? 13.550 33.921 -12.714 1.00 37.09 89 ARG A CA 1
ATOM 712 C C . ARG A 1 89 ? 14.250 32.708 -12.086 1.00 37.09 89 ARG A C 1
ATOM 714 O O . ARG A 1 89 ? 13.673 32.025 -11.252 1.00 37.09 89 ARG A O 1
ATOM 721 N N . GLU A 1 90 ? 15.517 32.581 -12.489 1.00 39.56 90 GLU A N 1
ATOM 722 C CA . GLU A 1 90 ? 16.682 31.964 -11.834 1.00 39.56 90 GLU A CA 1
ATOM 723 C C . GLU A 1 90 ? 16.676 30.448 -11.542 1.00 39.56 90 GLU A C 1
ATOM 725 O O . GLU A 1 90 ? 15.765 29.855 -10.972 1.00 39.56 90 GLU A O 1
ATOM 730 N N . VAL A 1 91 ? 17.777 29.828 -11.963 1.00 50.34 91 VAL A N 1
ATOM 731 C CA . VAL A 1 91 ? 18.075 28.396 -11.949 1.00 50.34 91 VAL A CA 1
ATOM 732 C C . VAL A 1 91 ? 18.542 27.983 -10.550 1.00 50.34 91 VAL A C 1
ATOM 734 O O . VAL A 1 91 ? 19.508 28.536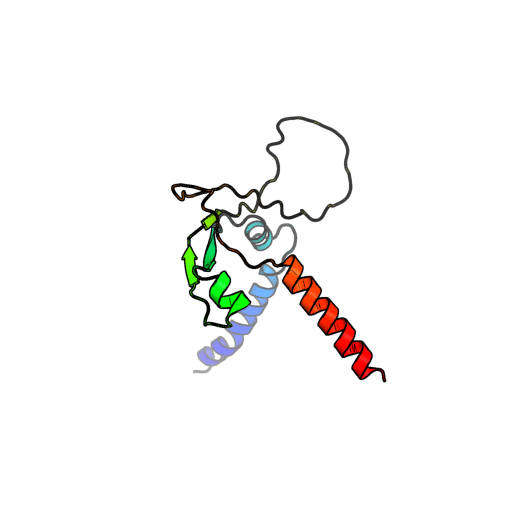 -10.035 1.00 50.34 91 VAL A O 1
ATOM 737 N N . GLY A 1 92 ? 17.904 26.976 -9.948 1.00 34.66 92 GLY A N 1
ATOM 738 C CA . GLY A 1 92 ? 18.317 26.396 -8.668 1.00 34.66 92 GLY A CA 1
ATOM 739 C C . GLY A 1 92 ? 18.200 24.873 -8.685 1.00 34.66 92 GLY A C 1
ATOM 740 O O . GLY A 1 92 ? 17.105 24.359 -8.869 1.00 34.66 92 GLY A O 1
ATOM 741 N N . LEU A 1 93 ? 19.354 24.205 -8.542 1.00 34.84 93 LEU A N 1
ATOM 742 C CA . LEU A 1 93 ? 19.639 22.808 -8.154 1.00 34.84 93 LEU A CA 1
ATOM 743 C C . LEU A 1 93 ? 18.544 21.747 -8.373 1.00 34.84 93 LEU A C 1
ATOM 745 O O . LEU A 1 93 ? 17.461 21.848 -7.812 1.00 34.84 93 LEU A O 1
ATOM 749 N N . LEU A 1 94 ? 18.905 20.659 -9.076 1.00 42.09 94 LEU A N 1
ATOM 750 C CA . LEU A 1 94 ? 18.126 19.423 -9.273 1.00 42.09 94 LEU A CA 1
ATOM 751 C C . LEU A 1 94 ? 17.444 18.935 -7.978 1.00 42.09 94 LEU A C 1
ATOM 753 O O . LEU A 1 94 ? 17.942 18.055 -7.272 1.00 42.09 94 LEU A O 1
ATOM 757 N N . GLN A 1 95 ? 16.263 19.471 -7.683 1.00 35.59 95 GLN A N 1
ATOM 758 C CA . GLN A 1 95 ? 15.335 18.872 -6.748 1.00 35.59 95 GLN A CA 1
ATOM 759 C C . GLN A 1 95 ? 14.846 17.603 -7.435 1.00 35.59 95 GLN A C 1
ATOM 761 O O . GLN A 1 95 ? 14.215 17.666 -8.492 1.00 35.59 95 GLN A O 1
ATOM 766 N N . ARG A 1 96 ? 15.147 16.429 -6.857 1.00 30.69 96 ARG A N 1
ATOM 767 C CA . ARG A 1 96 ? 14.391 15.217 -7.201 1.00 30.69 96 ARG A CA 1
ATOM 768 C C . ARG A 1 96 ? 12.920 15.619 -7.145 1.00 30.69 96 ARG A C 1
ATOM 770 O O . ARG A 1 96 ? 12.559 16.214 -6.128 1.00 30.69 96 ARG A O 1
ATOM 777 N N . PRO A 1 97 ? 12.099 15.366 -8.179 1.00 38.88 97 PRO A N 1
ATOM 778 C CA . PRO A 1 97 ? 10.723 15.818 -8.146 1.00 38.88 97 PRO A CA 1
ATOM 779 C C . PRO A 1 97 ? 10.088 15.209 -6.902 1.00 38.88 97 PRO A C 1
ATOM 781 O O . PRO A 1 97 ? 9.901 13.992 -6.803 1.00 38.88 97 PRO A O 1
ATOM 784 N N . PHE A 1 98 ? 9.825 16.062 -5.911 1.00 42.94 98 PHE A N 1
ATOM 785 C CA . PHE A 1 98 ? 8.915 15.730 -4.840 1.00 42.94 98 PHE A CA 1
ATOM 786 C C . PHE A 1 98 ? 7.642 15.342 -5.568 1.00 42.94 98 PHE A C 1
ATOM 788 O O . PHE A 1 98 ? 7.110 16.144 -6.339 1.00 42.94 98 PHE A O 1
ATOM 795 N N . ARG A 1 99 ? 7.238 14.076 -5.432 1.00 47.84 99 ARG A N 1
ATOM 796 C CA . ARG A 1 99 ? 6.039 13.544 -6.068 1.00 47.84 99 ARG A CA 1
ATOM 797 C C . ARG A 1 99 ? 4.851 14.286 -5.462 1.00 47.84 99 ARG A C 1
ATOM 799 O O . ARG A 1 99 ? 4.234 13.823 -4.508 1.00 47.84 99 ARG A O 1
ATOM 806 N N . SER A 1 100 ? 4.578 15.470 -5.993 1.00 43.03 100 SER A N 1
ATOM 807 C CA . SER A 1 100 ? 3.382 16.236 -5.722 1.00 43.03 100 SER A CA 1
ATOM 808 C C . SER A 1 100 ? 2.266 15.470 -6.402 1.00 43.03 100 SER A C 1
ATOM 810 O O . SER A 1 100 ? 2.009 15.621 -7.593 1.00 43.03 100 SER A O 1
ATOM 812 N N . ASN A 1 101 ? 1.669 14.539 -5.665 1.00 45.44 101 ASN A N 1
ATOM 813 C CA . ASN A 1 101 ? 0.423 13.941 -6.089 1.00 45.44 101 ASN A CA 1
ATOM 814 C C . ASN A 1 101 ? -0.619 15.062 -6.029 1.00 45.44 101 ASN A C 1
ATOM 816 O O . ASN A 1 101 ? -1.151 15.376 -4.965 1.00 45.44 101 ASN A O 1
ATOM 820 N N . SER A 1 102 ? -0.899 15.691 -7.164 1.00 49.53 102 SER A N 1
ATOM 821 C CA . SER A 1 102 ? -2.098 16.502 -7.315 1.00 49.53 102 SER A CA 1
ATOM 822 C C . SER A 1 102 ? -3.278 15.534 -7.350 1.00 49.53 102 SER A C 1
ATOM 824 O O . SER A 1 102 ? -3.635 14.946 -8.370 1.00 49.53 102 SER A O 1
ATOM 826 N N . TYR A 1 103 ? -3.840 15.263 -6.175 1.00 51.78 103 TYR A N 1
ATOM 827 C CA . TYR A 1 103 ? -5.000 14.394 -6.058 1.00 51.78 103 TYR A CA 1
ATOM 828 C C . TYR A 1 103 ? -6.225 15.148 -6.575 1.00 51.78 103 TYR A C 1
ATOM 830 O O . TYR A 1 103 ? -6.866 15.902 -5.843 1.00 51.78 103 TYR A O 1
ATOM 838 N N . THR A 1 104 ? -6.576 14.957 -7.844 1.00 46.59 104 THR A N 1
ATOM 839 C CA . THR A 1 104 ? -7.903 15.354 -8.315 1.00 46.59 104 THR A CA 1
ATOM 840 C C . THR A 1 104 ? -8.909 14.378 -7.705 1.00 46.59 104 THR A C 1
ATOM 842 O O . THR A 1 104 ? -8.845 13.173 -7.962 1.00 46.59 104 THR A O 1
ATOM 845 N N . LYS A 1 105 ? -9.812 14.880 -6.850 1.00 48.84 105 LYS A N 1
ATOM 846 C CA . LYS A 1 105 ? -10.945 14.105 -6.323 1.00 48.84 105 LYS A CA 1
ATOM 847 C C . LYS A 1 105 ? -11.859 13.753 -7.496 1.00 48.84 105 LYS A C 1
ATOM 849 O O . LYS A 1 105 ? -12.699 14.551 -7.897 1.00 48.84 105 LYS A O 1
ATOM 854 N N . CYS A 1 106 ? -11.669 12.577 -8.076 1.00 49.25 106 CYS A N 1
ATOM 855 C CA . CYS A 1 106 ? -12.574 12.034 -9.073 1.00 49.25 106 CYS A CA 1
ATOM 856 C C . CYS A 1 106 ? -13.437 10.983 -8.378 1.00 49.25 106 CYS A C 1
ATOM 858 O O . CYS A 1 106 ? -12.925 9.947 -7.963 1.00 49.25 106 CYS A O 1
ATOM 860 N N . CYS A 1 107 ? -14.735 11.276 -8.302 1.00 41.53 107 CYS A N 1
ATOM 861 C CA . CYS A 1 107 ? -15.826 10.450 -7.780 1.00 41.53 107 CYS A CA 1
ATOM 862 C C . CYS A 1 107 ? -16.222 10.701 -6.310 1.00 41.53 107 CYS A C 1
ATOM 864 O O . CYS A 1 107 ? -15.439 10.640 -5.366 1.00 41.53 107 CYS A O 1
ATOM 866 N N . HIS A 1 108 ? -17.509 11.011 -6.190 1.00 40.03 108 HIS A N 1
ATOM 867 C CA . HIS A 1 108 ? -18.315 11.384 -5.033 1.00 40.03 108 HIS A CA 1
ATOM 868 C C . HIS A 1 108 ? -18.443 10.235 -4.012 1.00 40.03 108 HIS A C 1
ATOM 870 O O . HIS A 1 108 ? -18.709 9.101 -4.406 1.00 40.03 108 HIS A O 1
ATOM 876 N N . PRO A 1 109 ? -18.434 10.546 -2.708 1.00 44.62 109 PRO A N 1
ATOM 877 C CA . PRO A 1 109 ? -19.460 10.076 -1.784 1.00 44.62 109 PRO A CA 1
ATOM 878 C C . PRO A 1 109 ? -20.334 11.274 -1.405 1.00 44.62 109 PRO A C 1
ATOM 880 O O . PRO A 1 109 ? -19.831 12.392 -1.296 1.00 44.62 109 PRO A O 1
ATOM 883 N N . ARG A 1 110 ? -21.640 11.055 -1.235 1.00 49.75 110 ARG A N 1
ATOM 884 C CA . ARG A 1 110 ? -22.673 12.087 -1.010 1.00 49.75 110 ARG A CA 1
ATOM 885 C C . ARG A 1 110 ? -22.409 13.019 0.190 1.00 49.75 110 ARG A C 1
ATOM 887 O O . ARG A 1 110 ? -23.086 14.022 0.305 1.00 49.75 110 ARG A O 1
ATOM 894 N N . GLU A 1 111 ? -21.411 12.745 1.025 1.00 48.22 111 GLU A N 1
ATOM 895 C CA . GLU A 1 111 ? -20.991 13.615 2.119 1.00 48.22 111 GLU A CA 1
ATOM 896 C C . GLU A 1 111 ? -19.515 13.312 2.439 1.00 48.22 111 GLU A C 1
ATOM 898 O O . GLU A 1 111 ? -19.173 12.231 2.919 1.00 48.22 111 GLU A O 1
ATOM 903 N N . SER A 1 112 ? -18.598 14.234 2.140 1.00 54.09 112 SER A N 1
ATOM 904 C CA . SER A 1 112 ? -17.158 14.060 2.395 1.00 54.09 112 SER A CA 1
ATOM 905 C C . SER A 1 112 ? -16.761 14.221 3.872 1.00 54.09 112 SER A C 1
ATOM 907 O O . SER A 1 112 ? -15.572 14.316 4.168 1.00 54.09 112 SER A O 1
ATOM 909 N N . SER A 1 113 ? -17.738 14.302 4.780 1.00 54.03 113 SER A N 1
ATOM 910 C CA . SER A 1 113 ? -17.570 14.694 6.184 1.00 54.03 113 SER A CA 1
ATOM 911 C C . SER A 1 113 ? -18.029 13.634 7.195 1.00 54.03 113 SER A C 1
ATOM 913 O O . SER A 1 113 ? -17.942 13.893 8.392 1.00 54.03 113 SER A O 1
ATOM 915 N N . ALA A 1 114 ? -18.479 12.445 6.762 1.00 52.28 114 ALA A N 1
ATOM 916 C CA . ALA A 1 114 ? -18.954 11.415 7.689 1.00 52.28 114 ALA A CA 1
ATOM 917 C C . ALA A 1 114 ? -17.846 11.044 8.704 1.00 52.28 114 ALA A C 1
ATOM 919 O O . ALA A 1 114 ? -16.809 10.502 8.298 1.00 52.28 114 ALA A O 1
ATOM 920 N N . PRO A 1 115 ? -18.021 11.345 10.008 1.00 61.38 115 PRO A N 1
ATOM 921 C CA . PRO A 1 115 ? -16.996 11.085 11.006 1.00 61.38 115 PRO A CA 1
ATOM 922 C C . PRO A 1 115 ? -16.812 9.574 11.148 1.00 61.38 115 PRO A C 1
ATOM 924 O O . PRO A 1 115 ? -17.686 8.864 11.637 1.00 61.38 115 PRO A O 1
ATOM 927 N N . CYS A 1 116 ? -15.664 9.071 10.699 1.00 61.12 116 CYS A N 1
ATOM 928 C CA . CYS A 1 116 ? -15.271 7.682 10.898 1.00 61.12 116 CYS A CA 1
ATOM 929 C C . CYS A 1 116 ? -14.484 7.585 12.202 1.00 61.12 116 CYS A C 1
ATOM 931 O O . CYS A 1 116 ? -13.557 8.368 12.431 1.00 61.12 116 CYS A O 1
ATOM 933 N N . THR A 1 117 ? -14.810 6.617 13.057 1.00 69.06 117 THR A N 1
ATOM 934 C CA . THR A 1 117 ? -14.005 6.373 14.257 1.00 69.06 117 THR A CA 1
ATOM 935 C C . THR A 1 117 ? -12.740 5.625 13.840 1.00 69.06 117 THR A C 1
ATOM 937 O O . THR A 1 117 ? -12.744 4.405 13.695 1.00 69.06 117 THR A O 1
ATOM 940 N N . VAL A 1 118 ? -11.665 6.370 13.567 1.00 69.31 118 VAL A N 1
ATOM 941 C CA . VAL A 1 118 ? -10.362 5.814 13.179 1.00 69.31 118 VAL A CA 1
ATOM 942 C C . VAL A 1 118 ? -9.488 5.638 14.416 1.00 69.31 118 VAL A C 1
ATOM 944 O O . VAL A 1 118 ? -9.547 6.413 15.372 1.00 69.31 118 VAL A O 1
ATOM 947 N N . TRP A 1 119 ? -8.650 4.608 14.391 1.00 73.81 119 TRP A N 1
ATOM 948 C CA . TRP A 1 119 ? -7.633 4.372 15.406 1.00 73.81 119 TRP A CA 1
ATOM 949 C C . TRP A 1 119 ? -6.749 5.607 15.600 1.00 73.81 119 TRP A C 1
ATOM 951 O O . TRP A 1 119 ? -6.277 6.207 14.634 1.00 73.81 119 TRP A O 1
ATOM 961 N N . ASN A 1 120 ? -6.471 5.969 16.853 1.00 83.25 120 ASN A N 1
ATOM 962 C CA . ASN A 1 120 ? -5.523 7.039 17.150 1.00 83.25 120 ASN A CA 1
ATOM 963 C C . ASN A 1 120 ? -4.089 6.544 16.890 1.00 83.25 120 ASN A C 1
ATOM 965 O O . ASN A 1 120 ? -3.429 6.003 17.779 1.00 83.25 120 ASN A O 1
ATOM 969 N N . ILE A 1 121 ? -3.626 6.727 15.652 1.00 84.19 121 ILE A N 1
ATOM 97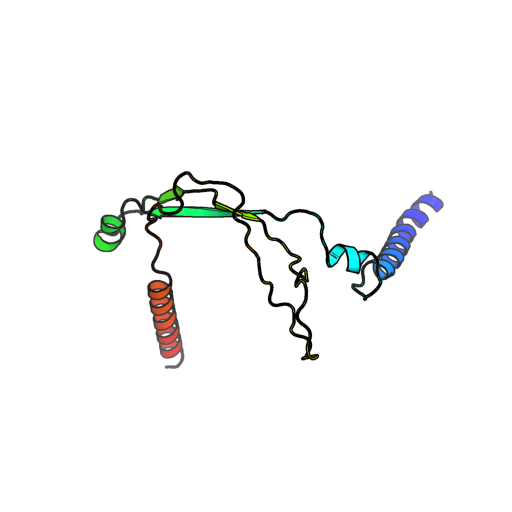0 C CA . ILE A 1 121 ? -2.330 6.237 15.165 1.00 84.19 121 ILE A CA 1
ATOM 971 C C . ILE A 1 121 ? -1.177 6.796 16.002 1.00 84.19 121 ILE A C 1
ATOM 973 O O . ILE A 1 121 ? -0.266 6.050 16.346 1.00 84.19 121 ILE A O 1
ATOM 977 N N . LEU A 1 122 ? -1.229 8.076 16.385 1.00 84.12 122 LEU A N 1
ATOM 978 C CA . LEU A 1 122 ? -0.176 8.702 17.189 1.00 84.12 122 LEU A CA 1
ATOM 979 C C . LEU A 1 122 ? -0.061 8.043 18.565 1.00 84.12 122 LEU A C 1
ATOM 981 O O . LEU A 1 122 ? 1.042 7.729 19.005 1.00 84.12 122 LEU A O 1
ATOM 985 N N . ARG A 1 123 ? -1.194 7.773 19.222 1.00 84.31 123 ARG A N 1
ATOM 986 C CA . ARG A 1 123 ? -1.206 7.113 20.534 1.00 84.31 123 ARG A CA 1
ATOM 987 C C . ARG A 1 123 ? -0.711 5.669 20.452 1.00 84.31 123 ARG A C 1
ATOM 989 O O . ARG A 1 123 ? 0.006 5.214 21.334 1.00 84.31 123 ARG A O 1
ATOM 996 N N . ILE A 1 124 ? -1.069 4.950 19.393 1.00 86.19 124 ILE A N 1
ATOM 997 C CA . ILE A 1 124 ? -0.585 3.581 19.175 1.00 86.19 124 ILE A CA 1
ATOM 998 C C . ILE A 1 124 ? 0.922 3.593 18.898 1.00 86.19 124 ILE A C 1
ATOM 1000 O O . ILE A 1 124 ? 1.659 2.803 19.484 1.00 86.19 124 ILE A O 1
ATOM 1004 N N . ALA A 1 125 ? 1.395 4.522 18.066 1.00 88.94 125 ALA A N 1
ATOM 1005 C CA . ALA A 1 125 ? 2.806 4.658 17.731 1.00 88.94 125 ALA A CA 1
ATOM 1006 C C . ALA A 1 125 ? 3.661 4.972 18.963 1.00 88.94 125 ALA A C 1
ATOM 1008 O O . ALA A 1 125 ? 4.709 4.354 19.143 1.00 88.94 125 ALA A O 1
ATOM 1009 N N . THR A 1 126 ? 3.211 5.867 19.849 1.00 89.94 126 THR A N 1
ATOM 1010 C CA . THR A 1 126 ? 3.943 6.159 21.089 1.00 89.94 126 THR A CA 1
ATOM 1011 C C . THR A 1 126 ? 3.969 4.961 22.033 1.00 89.94 126 THR A C 1
ATOM 1013 O O . THR A 1 126 ? 5.023 4.668 22.590 1.00 89.94 126 THR A O 1
ATOM 1016 N N . ILE A 1 127 ? 2.867 4.216 22.171 1.00 89.50 127 ILE A N 1
ATOM 1017 C CA . ILE A 1 127 ? 2.828 2.994 22.993 1.00 89.50 127 ILE A CA 1
ATOM 1018 C C . ILE A 1 127 ? 3.798 1.936 22.449 1.00 89.50 127 ILE A C 1
ATOM 1020 O O . ILE A 1 127 ? 4.579 1.372 23.217 1.00 89.50 127 ILE A O 1
ATOM 1024 N N . ILE A 1 128 ? 3.795 1.693 21.135 1.00 89.94 128 ILE A N 1
ATOM 1025 C CA . ILE A 1 128 ? 4.714 0.743 20.490 1.00 89.94 128 ILE A CA 1
ATOM 1026 C C . ILE A 1 128 ? 6.162 1.194 20.678 1.00 89.94 128 ILE A C 1
ATOM 1028 O O . ILE A 1 128 ? 7.011 0.380 21.033 1.00 89.94 128 ILE A O 1
ATOM 1032 N N . LEU A 1 129 ? 6.448 2.483 20.489 1.00 89.12 129 LEU A N 1
ATOM 1033 C CA . LEU A 1 129 ? 7.790 3.035 20.643 1.00 89.12 129 LEU A CA 1
ATOM 1034 C C . LEU A 1 129 ? 8.297 2.891 22.085 1.00 89.12 129 LEU A C 1
ATOM 1036 O O . LEU A 1 129 ? 9.414 2.429 22.305 1.00 89.12 129 LEU A O 1
ATOM 1040 N N . VAL A 1 130 ? 7.467 3.218 23.078 1.00 90.38 130 VAL A N 1
ATOM 1041 C CA . VAL A 1 130 ? 7.803 3.045 24.499 1.00 90.38 130 VAL A CA 1
ATOM 1042 C C . VAL A 1 130 ? 8.033 1.570 24.827 1.00 90.38 130 VAL A C 1
ATOM 1044 O O . VAL A 1 130 ? 8.997 1.238 25.520 1.00 90.38 130 VAL A O 1
ATOM 1047 N N . TRP A 1 131 ? 7.200 0.669 24.302 1.00 90.44 131 TRP A N 1
ATOM 1048 C CA . TRP A 1 131 ? 7.384 -0.770 24.475 1.00 90.44 131 TRP A CA 1
ATOM 1049 C C . TRP A 1 131 ? 8.691 -1.265 23.840 1.00 90.44 131 TRP A C 1
ATOM 1051 O O . TRP A 1 131 ? 9.431 -2.010 24.479 1.00 90.44 131 TRP A O 1
ATOM 1061 N N . GLN A 1 132 ? 9.022 -0.802 22.631 1.00 87.50 132 GLN A N 1
ATOM 1062 C CA . GLN A 1 132 ? 10.287 -1.101 21.949 1.00 87.50 132 GLN A CA 1
ATOM 1063 C C . GLN A 1 132 ? 11.498 -0.630 22.766 1.00 87.50 132 GLN A C 1
ATOM 1065 O O . GLN A 1 132 ? 12.435 -1.399 22.977 1.00 87.50 132 GLN A O 1
ATOM 1070 N N . ILE A 1 133 ? 11.459 0.595 23.300 1.00 88.12 133 ILE A N 1
ATOM 1071 C CA . ILE A 1 133 ? 12.523 1.135 24.160 1.00 88.12 133 ILE A CA 1
ATOM 1072 C C . ILE A 1 133 ? 12.656 0.306 25.444 1.00 88.12 133 ILE A C 1
ATOM 1074 O O . ILE A 1 133 ? 13.770 -0.028 25.850 1.00 88.12 133 ILE A O 1
ATOM 1078 N N . LYS A 1 134 ? 11.536 -0.063 26.082 1.00 86.12 134 LYS A N 1
ATOM 1079 C CA . LYS A 1 13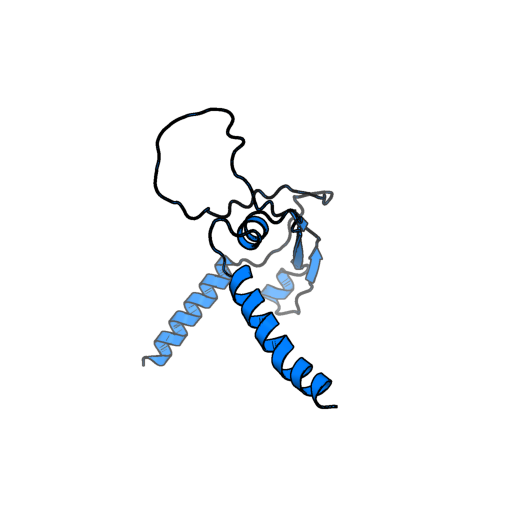4 ? 11.539 -0.876 27.307 1.00 86.12 134 LYS A CA 1
ATOM 1080 C C . LYS A 1 134 ? 12.100 -2.277 27.053 1.00 86.12 134 LYS A C 1
ATOM 1082 O O . LYS A 1 134 ? 12.932 -2.732 27.833 1.00 86.12 134 LYS A O 1
ATOM 1087 N N . LYS A 1 135 ? 11.705 -2.916 25.947 1.00 87.44 135 LYS A N 1
ATOM 1088 C CA . LYS A 1 135 ? 12.213 -4.226 25.521 1.00 87.44 135 LYS A CA 1
ATOM 1089 C C . LYS A 1 135 ? 13.721 -4.189 25.259 1.00 87.44 135 LYS A C 1
ATOM 1091 O O . LYS A 1 135 ? 14.437 -5.070 25.722 1.00 87.44 135 LYS A O 1
ATOM 1096 N N . ASN A 1 136 ? 14.218 -3.153 24.585 1.00 78.44 136 ASN A N 1
ATOM 1097 C CA . ASN A 1 136 ? 15.653 -3.012 24.337 1.00 78.44 136 ASN A CA 1
ATOM 1098 C C . ASN A 1 136 ? 16.445 -2.762 25.629 1.00 78.44 136 ASN A C 1
ATOM 1100 O O . ASN A 1 136 ? 17.515 -3.335 25.793 1.00 78.44 136 ASN A O 1
ATOM 1104 N N . LYS A 1 137 ? 15.913 -1.996 26.592 1.00 76.19 137 LYS A N 1
ATOM 1105 C CA . LYS A 1 137 ? 16.567 -1.815 27.903 1.00 76.19 137 LYS A CA 1
ATOM 1106 C C . LYS A 1 137 ? 16.615 -3.094 28.746 1.00 76.19 137 LYS A C 1
ATOM 1108 O O . LYS A 1 137 ? 17.567 -3.265 29.495 1.00 76.19 137 LYS A O 1
ATOM 1113 N N . SER A 1 138 ? 15.629 -3.988 28.630 1.00 68.31 138 SER A N 1
ATOM 1114 C CA . SER A 1 138 ? 15.648 -5.289 29.321 1.00 68.31 138 SER A CA 1
ATOM 1115 C C . SER A 1 138 ? 16.587 -6.324 28.696 1.00 68.31 138 SER A C 1
ATOM 1117 O O . SER A 1 138 ? 16.866 -7.320 29.342 1.00 68.31 138 SER A O 1
ATOM 1119 N N . LEU A 1 139 ? 17.049 -6.115 27.458 1.00 65.12 139 LEU A N 1
ATOM 1120 C CA . LEU A 1 139 ? 17.983 -7.017 26.764 1.00 65.12 139 LEU A CA 1
ATOM 1121 C C . LEU A 1 139 ? 19.460 -6.627 26.957 1.00 65.12 139 LEU A C 1
ATOM 1123 O O . LEU A 1 139 ? 20.342 -7.382 26.569 1.00 65.12 139 LEU A O 1
ATOM 1127 N N . VAL A 1 140 ? 19.724 -5.443 27.520 1.00 66.44 140 VAL A N 1
ATOM 1128 C CA . VAL A 1 140 ? 21.075 -4.891 27.763 1.00 66.44 140 VAL A CA 1
ATOM 1129 C C . VAL A 1 140 ? 21.488 -5.037 29.242 1.00 66.44 140 VAL A C 1
ATOM 1131 O O . VAL A 1 140 ? 22.546 -4.562 29.644 1.00 66.44 140 VAL A O 1
ATOM 1134 N N . LYS A 1 141 ? 20.666 -5.696 30.065 1.00 54.03 141 LYS A N 1
ATOM 1135 C CA . LYS A 1 141 ? 20.920 -5.972 31.483 1.00 54.03 141 LYS A CA 1
ATOM 1136 C C . LYS A 1 141 ? 20.941 -7.475 31.711 1.00 54.03 141 LYS A C 1
ATOM 1138 O O . LYS A 1 141 ? 21.761 -7.907 32.543 1.00 54.03 141 LYS A O 1
#

Foldseek 3Di:
DVVVVVCVVVVVVVVVVVCVVQVDLDPPHPVVVCVQDVVDKDKDWDKDWFFPCPPCCPPVVDDTDTDIDDGQIWIFDQDPPDPPVDDDDDDDDDDPPPRPRPTDRDDDDPDPDPDGPDDPPVVVVVVVVVVVVVVVVVVVD

Radius of gyration: 26.88 Å; chains: 1; bounding box: 44×66×69 Å

pLDDT: mean 72.06, std 18.17, range [30.69, 91.69]

InterPro domains:
  IPR002159 CD36 family [PF01130] (3-79)
  IPR002159 CD36 family [PR01609] (37-58)
  IPR002159 CD36 family [PR01609] (63-75)
  IPR002159 CD36 family [PTHR11923] (2-127)

Secondary structure (DSSP, 8-state):
-HHHHHHHHHHHHHHHHHHHHHSS--TT-HHHHHHHS--SPEEEEEEEEEES-HHHHHHH-PPP-EEEEEEEEEEEE--------S---------------EEEE-S--S-TT-------HHHHHHHHHHHHHHHHHHH--

Sequence (141 aa):
MILGGAGVLFVPKLFVSILMKKLPLVNGSEVFELWRDISLPAFQRVYFFNLTNPYEFLQEGKKPKLQEVGPYTFRSVKNCEKKLQGVGREVGLLQRPFRSNSYTKCCHPRESSAPCTVWNILRIATIILVWQIKKNKSLVK

Organism: Ixodes ricinus (NCBI:txid34613)